Protein AF-A0A4Y3TYV3-F1 (afdb_monomer_lite)

Foldseek 3Di:
DVQLVVLVVPDPDLLSSLLVLLVVLLVLLVVLQVDPDVVSVLVSLVSLLVSLVVNLVSLVDPDDDDDPPVVNVVSVVLSVVLNVVSVVCNVPVVDHSVVNSVSSVVSSCVSVVVVVVVVVPPDDDD

Organism: NCBI:txid104098

Radius of gyration: 16.03 Å; chains: 1; bounding box: 50×28×40 Å

Structure (mmCIF, N/CA/C/O backbone):
data_AF-A0A4Y3TYV3-F1
#
_entry.id   AF-A0A4Y3TYV3-F1
#
loop_
_atom_site.group_PDB
_atom_site.id
_atom_site.type_symbol
_atom_site.label_atom_id
_atom_site.label_alt_id
_atom_site.label_comp_id
_atom_site.label_asym_id
_atom_site.label_entity_id
_atom_site.label_seq_id
_atom_site.pdbx_PDB_ins_code
_atom_site.Cartn_x
_atom_site.Cartn_y
_atom_site.Cartn_z
_atom_site.occupancy
_atom_site.B_iso_or_equiv
_atom_site.auth_seq_id
_atom_site.auth_comp_id
_atom_site.auth_asym_id
_atom_site.auth_atom_id
_atom_site.pdbx_PDB_model_num
ATOM 1 N N . MET A 1 1 ? 9.731 10.198 4.540 1.00 49.25 1 MET A N 1
ATOM 2 C CA . MET A 1 1 ? 9.404 9.891 5.951 1.00 49.25 1 MET A CA 1
ATOM 3 C C . MET A 1 1 ? 8.629 10.993 6.683 1.00 49.25 1 MET A C 1
ATOM 5 O O . MET A 1 1 ? 7.927 10.657 7.618 1.00 49.25 1 MET A O 1
ATOM 9 N N . LYS A 1 2 ? 8.657 12.268 6.257 1.00 48.81 2 LYS A N 1
ATOM 10 C CA . LYS A 1 2 ? 7.860 13.343 6.892 1.00 48.81 2 LYS A CA 1
ATOM 11 C C . LYS A 1 2 ? 6.337 13.227 6.692 1.00 48.81 2 LYS A C 1
ATOM 13 O O . LYS A 1 2 ? 5.586 13.719 7.516 1.00 48.81 2 LYS A O 1
ATOM 18 N N . ALA A 1 3 ? 5.896 12.572 5.615 1.00 51.06 3 ALA A N 1
ATOM 19 C CA . ALA A 1 3 ? 4.481 12.497 5.248 1.00 51.06 3 ALA A CA 1
ATOM 20 C C . ALA A 1 3 ? 3.626 11.712 6.258 1.00 51.06 3 ALA A C 1
ATOM 22 O O . ALA A 1 3 ? 2.566 12.191 6.622 1.00 51.06 3 ALA A O 1
ATOM 23 N N . TYR A 1 4 ? 4.102 10.565 6.762 1.00 50.09 4 TYR A N 1
ATOM 24 C CA . TYR A 1 4 ? 3.360 9.781 7.759 1.00 50.09 4 TYR A CA 1
ATOM 25 C C . TYR A 1 4 ? 3.187 10.551 9.074 1.00 50.09 4 TYR A C 1
ATOM 27 O O . TYR A 1 4 ? 2.076 10.665 9.567 1.00 50.09 4 TYR A O 1
ATOM 35 N N . GLN A 1 5 ? 4.273 11.134 9.601 1.00 53.03 5 GLN A N 1
ATOM 36 C CA . GLN A 1 5 ? 4.217 11.948 10.822 1.00 53.03 5 GLN A CA 1
ATOM 37 C C . GLN A 1 5 ? 3.277 13.145 10.661 1.00 53.03 5 GLN A C 1
ATOM 39 O O . GLN A 1 5 ? 2.397 13.341 11.491 1.00 53.03 5 GLN A O 1
ATOM 44 N N . ALA A 1 6 ? 3.390 13.876 9.548 1.00 55.16 6 ALA A N 1
ATOM 45 C CA . ALA A 1 6 ? 2.514 15.009 9.268 1.00 55.16 6 ALA A CA 1
ATOM 46 C C . ALA A 1 6 ? 1.032 14.603 9.151 1.00 55.16 6 ALA A C 1
ATOM 48 O O . ALA A 1 6 ? 0.156 15.352 9.575 1.00 55.16 6 ALA A O 1
ATOM 49 N N . VAL A 1 7 ? 0.741 13.418 8.605 1.00 52.44 7 VAL A N 1
ATOM 50 C CA . VAL A 1 7 ? -0.624 12.878 8.491 1.00 52.44 7 VAL A CA 1
ATOM 51 C C . VAL A 1 7 ? -1.150 12.412 9.852 1.00 52.44 7 VAL A C 1
ATOM 53 O O . VAL A 1 7 ? -2.269 12.753 10.217 1.00 52.44 7 VAL A O 1
ATOM 56 N N . SER A 1 8 ? -0.339 11.713 10.651 1.00 49.97 8 SER A N 1
ATOM 57 C CA . SER A 1 8 ? -0.729 11.292 12.003 1.00 49.97 8 SER A CA 1
ATOM 58 C C . SER A 1 8 ? -0.951 12.463 12.965 1.00 49.97 8 SER A C 1
ATOM 60 O O . SER A 1 8 ? -1.764 12.358 13.872 1.00 49.97 8 SER A O 1
ATOM 62 N N . GLU A 1 9 ? -0.249 13.581 12.760 1.00 44.16 9 GLU A N 1
ATOM 63 C CA . GLU A 1 9 ? -0.388 14.801 13.568 1.00 44.16 9 GLU A CA 1
ATOM 64 C C . GLU A 1 9 ? -1.632 15.631 13.196 1.00 44.16 9 GLU A C 1
ATOM 66 O O . GLU A 1 9 ? -2.041 16.492 13.973 1.00 44.16 9 GLU A O 1
ATOM 71 N N . THR A 1 10 ? -2.237 15.394 12.024 1.00 44.00 10 THR A N 1
ATOM 72 C CA . THR A 1 10 ? -3.361 16.192 11.492 1.00 44.00 10 THR A CA 1
ATOM 73 C C . THR A 1 10 ? -4.681 15.426 11.376 1.00 44.00 10 THR A C 1
ATOM 75 O O . THR A 1 10 ? -5.737 16.052 11.282 1.00 44.00 10 THR A O 1
ATOM 78 N N . ALA A 1 11 ? -4.653 14.092 11.396 1.00 41.91 11 ALA A N 1
ATOM 79 C CA . ALA A 1 11 ? -5.847 13.264 11.301 1.00 41.91 11 ALA A CA 1
ATOM 80 C C . ALA A 1 11 ? -6.613 13.198 12.635 1.00 41.91 11 ALA A C 1
ATOM 82 O O . ALA A 1 11 ? -6.040 12.974 13.698 1.00 41.91 11 ALA A O 1
ATOM 83 N N . ILE A 1 12 ? -7.939 13.334 12.557 1.00 45.19 12 ILE A N 1
ATOM 84 C CA . ILE A 1 12 ? -8.875 1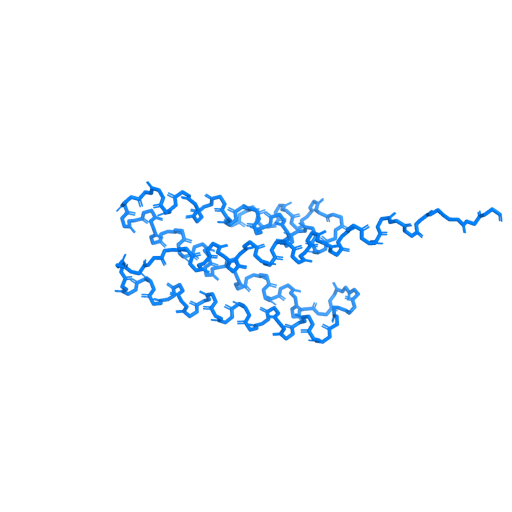3.350 13.699 1.00 45.19 12 ILE A CA 1
ATOM 85 C C . ILE A 1 12 ? -8.979 11.966 14.397 1.00 45.19 12 ILE A C 1
ATOM 87 O O . ILE A 1 12 ? -9.528 11.859 15.490 1.00 45.19 12 ILE A O 1
ATOM 91 N N . GLY A 1 13 ? -8.363 10.914 13.840 1.00 57.94 13 GLY A N 1
ATOM 92 C CA . GLY A 1 13 ? -8.185 9.610 14.485 1.00 57.94 13 GLY A CA 1
ATOM 93 C C . GLY A 1 13 ? -7.143 8.740 13.773 1.00 57.94 13 GLY A C 1
ATOM 94 O O . GLY A 1 13 ? -6.847 8.953 12.596 1.00 57.94 13 GLY A O 1
ATOM 95 N N . GLY A 1 14 ? -6.603 7.732 14.474 1.00 66.50 14 GLY A N 1
ATOM 96 C CA . GLY A 1 14 ? -5.591 6.810 13.925 1.00 66.50 14 GLY A CA 1
ATOM 97 C C . GLY A 1 14 ? -6.041 6.102 12.640 1.00 66.50 14 GLY A C 1
ATOM 98 O O . GLY A 1 14 ? -5.233 5.871 11.748 1.00 66.50 14 GLY A O 1
ATOM 99 N N . ARG A 1 15 ? -7.350 5.865 12.491 1.00 72.19 15 ARG A N 1
ATOM 100 C CA . ARG A 1 15 ? -7.934 5.225 11.306 1.00 72.19 15 ARG A CA 1
ATOM 101 C C . ARG A 1 15 ? -7.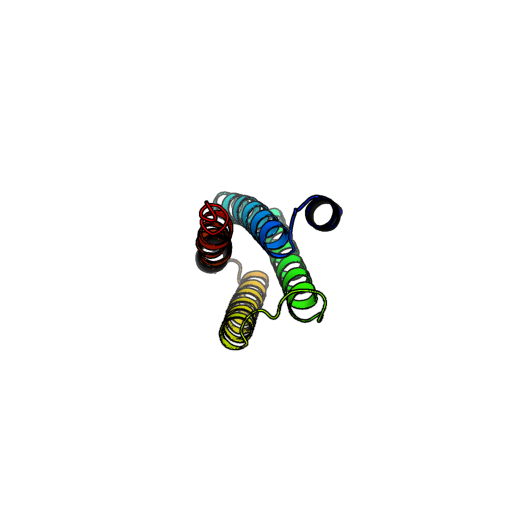898 6.102 10.052 1.00 72.19 15 ARG A C 1
ATOM 103 O O . ARG A 1 15 ? -7.574 5.606 8.979 1.00 72.19 15 ARG A O 1
ATOM 110 N N . GLU A 1 16 ? -8.185 7.399 10.179 1.00 76.44 16 GLU A N 1
ATOM 111 C CA . GLU A 1 16 ? -8.080 8.337 9.049 1.00 76.44 16 GLU A CA 1
ATOM 112 C C . GLU A 1 16 ? -6.610 8.579 8.677 1.00 76.44 16 GLU A C 1
ATOM 114 O O . GLU A 1 16 ? -6.283 8.712 7.498 1.00 76.44 16 GLU A O 1
ATOM 119 N N . ALA A 1 17 ? -5.702 8.559 9.663 1.00 76.88 17 ALA A N 1
ATOM 120 C CA . ALA A 1 17 ? -4.266 8.594 9.396 1.00 76.88 17 ALA A CA 1
ATOM 121 C C . ALA A 1 17 ? -3.820 7.376 8.570 1.00 76.88 17 ALA A C 1
ATOM 123 O O . ALA A 1 17 ? -3.115 7.538 7.569 1.00 76.88 17 ALA A O 1
ATOM 124 N N . ASP A 1 18 ? -4.267 6.175 8.946 1.00 78.81 18 ASP A N 1
ATOM 125 C CA . ASP A 1 18 ? -3.995 4.942 8.205 1.00 78.81 18 ASP A CA 1
ATOM 126 C C . ASP A 1 18 ? -4.586 5.003 6.786 1.00 78.81 18 ASP A C 1
ATOM 128 O O . ASP A 1 18 ? -3.876 4.725 5.815 1.00 78.81 18 ASP A O 1
ATOM 132 N N . ALA A 1 19 ? -5.839 5.450 6.633 1.00 85.00 19 ALA A N 1
ATOM 133 C CA . ALA A 1 19 ? -6.495 5.593 5.330 1.00 85.00 19 ALA A CA 1
ATOM 134 C C . ALA A 1 19 ? -5.730 6.560 4.411 1.00 85.00 19 ALA A C 1
ATOM 136 O O . ALA A 1 19 ? -5.407 6.226 3.269 1.00 85.00 19 ALA A O 1
ATOM 137 N N . ALA A 1 20 ? -5.346 7.734 4.915 1.00 84.38 20 ALA A N 1
ATOM 138 C CA . ALA A 1 20 ? -4.538 8.693 4.167 1.00 84.38 20 ALA A CA 1
ATOM 139 C C . ALA A 1 20 ? -3.175 8.111 3.746 1.00 84.38 20 ALA A C 1
ATOM 141 O O . ALA A 1 20 ? -2.706 8.374 2.633 1.00 84.38 20 ALA A O 1
ATOM 142 N N . CYS A 1 21 ? -2.557 7.274 4.582 1.00 83.44 21 CYS A N 1
ATOM 143 C CA . CYS A 1 21 ? -1.329 6.570 4.219 1.00 83.44 21 CYS A CA 1
ATOM 144 C C . CYS A 1 21 ? -1.558 5.568 3.082 1.00 83.44 21 CYS A C 1
ATOM 146 O O . CYS A 1 21 ? -0.790 5.570 2.118 1.00 83.44 21 CYS A O 1
ATOM 148 N N . PHE A 1 22 ? -2.631 4.777 3.131 1.00 88.38 22 PHE A N 1
ATOM 149 C CA . PHE A 1 22 ? -2.974 3.852 2.047 1.00 88.38 22 PHE A CA 1
ATOM 150 C C . PHE A 1 22 ? -3.324 4.569 0.737 1.00 88.38 22 PHE A C 1
ATOM 152 O O . PHE A 1 22 ? -2.887 4.119 -0.324 1.00 88.38 22 PHE A O 1
ATOM 159 N N . ARG A 1 23 ? -3.998 5.728 0.781 1.00 90.81 23 ARG A N 1
ATOM 160 C CA . ARG A 1 23 ? -4.215 6.572 -0.413 1.00 90.81 23 ARG A CA 1
ATOM 161 C C . ARG A 1 23 ? -2.885 6.995 -1.048 1.00 90.81 23 ARG A C 1
ATOM 163 O O . ARG A 1 23 ? -2.706 6.870 -2.258 1.00 90.81 23 ARG A O 1
ATOM 170 N N . LEU A 1 24 ? -1.922 7.448 -0.239 1.00 88.50 24 LEU A N 1
ATOM 171 C CA . LEU A 1 24 ? -0.584 7.810 -0.725 1.00 88.50 24 LEU A CA 1
ATOM 172 C C . LEU A 1 24 ? 0.186 6.599 -1.272 1.00 88.50 24 LEU A C 1
ATOM 174 O O . LEU A 1 24 ? 0.877 6.725 -2.283 1.00 88.50 24 LEU A O 1
ATOM 178 N N . LEU A 1 25 ? 0.068 5.435 -0.629 1.00 89.06 25 LEU A N 1
ATOM 179 C CA . LEU A 1 25 ? 0.696 4.197 -1.088 1.00 89.06 25 LEU A CA 1
ATOM 180 C C . LEU A 1 25 ? 0.179 3.775 -2.462 1.00 89.06 25 LEU A C 1
ATOM 182 O O . LEU A 1 25 ? 0.981 3.443 -3.333 1.00 89.06 25 LEU A O 1
ATOM 186 N N . LEU A 1 26 ? -1.138 3.820 -2.662 1.00 91.88 26 LEU A N 1
ATOM 187 C CA . LEU A 1 26 ? -1.774 3.457 -3.926 1.00 91.88 26 LEU A CA 1
ATOM 188 C C . LEU A 1 26 ? -1.285 4.326 -5.078 1.00 91.88 26 LEU A C 1
ATOM 190 O O . LEU A 1 26 ? -0.892 3.787 -6.108 1.00 91.88 26 LEU A O 1
ATOM 194 N N . ILE A 1 27 ? -1.196 5.642 -4.875 1.00 91.56 27 ILE A N 1
ATOM 195 C CA . ILE A 1 27 ? -0.652 6.567 -5.879 1.00 91.56 27 ILE A CA 1
ATOM 196 C C . ILE A 1 27 ? 0.772 6.160 -6.290 1.00 91.56 27 ILE A C 1
ATOM 198 O O . ILE A 1 27 ? 1.124 6.204 -7.468 1.00 91.56 27 ILE A O 1
ATOM 202 N N . GLU A 1 28 ? 1.619 5.776 -5.335 1.00 89.88 28 GLU A N 1
ATOM 203 C CA . GLU A 1 28 ? 2.998 5.373 -5.628 1.00 89.88 28 GLU A CA 1
ATOM 204 C C . GLU A 1 28 ? 3.068 3.999 -6.317 1.00 89.88 28 GLU A C 1
ATOM 206 O O . GLU A 1 28 ? 3.852 3.833 -7.254 1.00 89.88 28 GLU A O 1
ATOM 211 N N . LEU A 1 29 ? 2.235 3.036 -5.908 1.00 91.12 29 LEU A N 1
ATOM 212 C CA . LEU A 1 29 ? 2.143 1.718 -6.546 1.00 91.12 29 LEU A CA 1
ATOM 213 C C . LEU A 1 29 ? 1.627 1.813 -7.988 1.00 91.12 29 LEU A C 1
ATOM 215 O O . LEU A 1 29 ? 2.181 1.167 -8.875 1.00 91.12 29 LEU A O 1
ATOM 219 N N . GLU A 1 30 ? 0.622 2.649 -8.247 1.00 92.06 30 GLU A N 1
ATOM 220 C CA . GLU A 1 30 ? 0.090 2.889 -9.593 1.00 92.06 30 GLU A CA 1
ATOM 221 C C . GLU A 1 30 ? 1.137 3.551 -10.497 1.00 92.06 30 GLU A C 1
ATOM 223 O O . GLU A 1 30 ? 1.352 3.103 -11.622 1.00 92.06 30 GLU A O 1
ATOM 228 N N . LYS A 1 31 ? 1.900 4.527 -9.985 1.00 88.38 31 LYS A N 1
ATOM 229 C CA . LYS A 1 31 ? 3.050 5.085 -10.722 1.00 88.38 31 LYS A CA 1
ATOM 230 C C . LYS A 1 31 ? 4.097 4.023 -11.061 1.00 88.38 31 LYS A C 1
ATOM 232 O O . LYS A 1 31 ? 4.670 4.067 -12.144 1.00 88.38 31 LYS A O 1
ATOM 237 N N . ALA A 1 32 ? 4.377 3.091 -10.148 1.00 87.94 32 ALA A N 1
ATOM 238 C CA . ALA A 1 32 ? 5.325 2.000 -10.389 1.00 87.94 32 ALA A CA 1
ATOM 239 C C . ALA A 1 32 ? 4.780 0.904 -11.316 1.00 87.94 32 ALA A C 1
ATOM 241 O O . ALA A 1 32 ? 5.570 0.165 -11.906 1.00 87.94 32 ALA A O 1
ATOM 242 N N . ARG A 1 33 ? 3.456 0.775 -11.448 1.00 89.19 33 ARG A N 1
ATOM 243 C CA . ARG A 1 33 ? 2.818 -0.081 -12.458 1.00 89.19 33 ARG A CA 1
ATOM 244 C C . ARG A 1 33 ? 3.039 0.479 -13.857 1.00 89.19 33 ARG A C 1
ATOM 246 O O . ARG A 1 33 ? 3.406 -0.270 -14.757 1.00 89.19 33 ARG A O 1
ATOM 253 N N . ASP A 1 34 ? 2.850 1.785 -14.011 1.00 86.38 34 ASP A N 1
ATOM 254 C CA . ASP A 1 34 ? 2.878 2.457 -15.312 1.00 86.38 34 ASP A CA 1
ATOM 255 C C . ASP A 1 34 ? 4.310 2.844 -15.748 1.00 86.38 34 ASP A C 1
ATOM 257 O O . ASP A 1 34 ? 4.523 3.331 -16.859 1.00 86.38 34 ASP A O 1
ATOM 261 N N . ASN A 1 35 ? 5.312 2.607 -14.890 1.00 81.06 35 ASN A N 1
ATOM 262 C CA . ASN A 1 35 ? 6.718 2.914 -15.135 1.00 81.06 35 ASN A CA 1
ATOM 263 C C . ASN A 1 35 ? 7.576 1.638 -15.216 1.00 81.06 35 ASN A C 1
ATOM 265 O O . ASN A 1 35 ? 7.618 0.837 -14.284 1.00 81.06 35 ASN A O 1
ATOM 269 N N . ALA A 1 36 ? 8.304 1.476 -16.324 1.00 75.06 36 ALA A N 1
ATOM 270 C CA . ALA A 1 36 ? 9.200 0.343 -16.557 1.00 75.06 36 ALA A CA 1
ATOM 271 C C . ALA A 1 36 ? 10.585 0.489 -15.893 1.00 75.06 36 ALA A C 1
ATOM 273 O O . ALA A 1 36 ? 11.378 -0.449 -15.951 1.00 75.06 36 ALA A O 1
ATOM 274 N N . ASP A 1 37 ? 10.895 1.640 -15.287 1.00 85.44 37 ASP A N 1
ATOM 275 C CA . ASP A 1 37 ? 12.172 1.896 -14.620 1.00 85.44 37 ASP A CA 1
ATOM 276 C C . ASP A 1 37 ? 12.317 1.027 -13.349 1.00 85.44 37 ASP A C 1
ATOM 278 O O . ASP A 1 37 ? 11.591 1.231 -12.363 1.00 85.44 37 ASP A O 1
ATOM 282 N N . PRO A 1 38 ? 13.283 0.086 -13.321 1.00 81.38 38 PRO A N 1
ATOM 283 C CA . PRO A 1 38 ? 13.524 -0.772 -12.165 1.00 81.38 38 PRO A CA 1
ATOM 284 C C . PRO A 1 38 ? 13.895 0.002 -10.895 1.00 81.38 38 PRO A C 1
ATOM 286 O O . PRO A 1 38 ? 13.587 -0.452 -9.793 1.00 81.38 38 PRO A O 1
ATOM 289 N N . VAL A 1 39 ? 14.527 1.174 -11.023 1.00 85.69 39 VAL A N 1
ATOM 290 C CA . VAL A 1 39 ? 14.930 2.013 -9.884 1.00 85.69 39 VAL A CA 1
ATOM 291 C C . VAL A 1 39 ? 13.703 2.626 -9.220 1.00 85.69 39 VAL A C 1
ATOM 293 O O . VAL A 1 39 ? 13.567 2.574 -7.995 1.00 85.69 39 VAL A O 1
ATOM 296 N N . VAL A 1 40 ? 12.775 3.157 -10.020 1.00 83.81 40 VAL A N 1
ATOM 297 C CA . VAL A 1 40 ? 11.501 3.699 -9.522 1.00 83.81 40 VAL A CA 1
ATOM 298 C C . VAL A 1 40 ? 10.681 2.593 -8.870 1.00 83.81 40 VAL A C 1
ATOM 300 O O . VAL A 1 40 ? 10.175 2.774 -7.761 1.00 83.81 40 VAL A O 1
ATOM 303 N N . ARG A 1 41 ? 10.613 1.423 -9.512 1.00 84.94 41 ARG A N 1
ATOM 304 C CA . ARG A 1 41 ? 9.908 0.250 -8.986 1.00 84.94 41 ARG A CA 1
ATOM 305 C C . ARG A 1 41 ? 10.480 -0.202 -7.641 1.00 84.94 41 ARG A C 1
ATOM 307 O O . ARG A 1 41 ? 9.721 -0.370 -6.691 1.00 84.94 41 ARG A O 1
ATOM 314 N N . SER A 1 42 ? 11.803 -0.328 -7.527 1.00 86.25 42 SER A N 1
ATOM 315 C CA . SER A 1 42 ? 12.471 -0.701 -6.272 1.00 86.25 42 SER A CA 1
ATOM 316 C C . SER A 1 42 ? 12.226 0.326 -5.165 1.00 86.25 42 SER A C 1
ATOM 318 O O . SER A 1 42 ? 11.886 -0.049 -4.047 1.00 86.25 42 SER A O 1
ATOM 320 N N . ALA A 1 43 ? 12.333 1.624 -5.467 1.00 87.69 43 ALA A N 1
ATOM 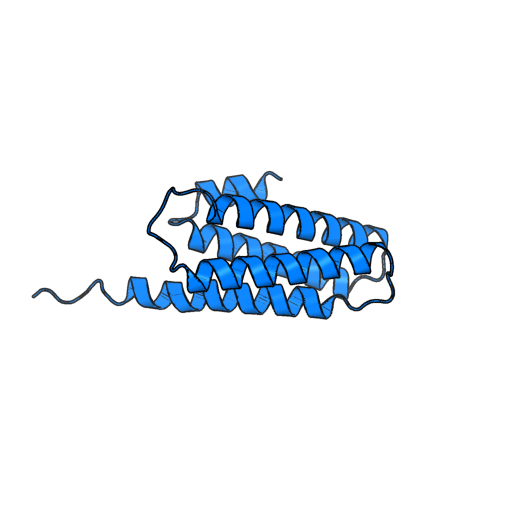321 C CA . ALA A 1 43 ? 12.105 2.683 -4.484 1.00 87.69 43 ALA A CA 1
ATOM 322 C C . ALA A 1 43 ? 10.659 2.695 -3.955 1.00 87.69 43 ALA A C 1
ATOM 324 O O . ALA A 1 43 ? 10.418 2.995 -2.784 1.00 87.69 43 ALA A O 1
ATOM 325 N N . VAL A 1 44 ? 9.688 2.375 -4.812 1.00 88.06 44 VAL A N 1
ATOM 326 C CA . VAL A 1 44 ? 8.278 2.251 -4.424 1.00 88.06 44 VAL A CA 1
ATOM 327 C C . VAL A 1 44 ? 8.048 1.003 -3.572 1.00 88.06 44 VAL A C 1
ATOM 329 O O . VAL A 1 44 ? 7.361 1.093 -2.555 1.00 88.06 44 VAL A O 1
ATOM 332 N N . LEU A 1 45 ? 8.668 -0.129 -3.916 1.00 87.81 45 LEU A N 1
ATOM 333 C CA . LEU A 1 45 ? 8.614 -1.347 -3.101 1.00 87.81 45 LEU A CA 1
ATOM 334 C C . LEU A 1 45 ? 9.233 -1.133 -1.710 1.00 87.81 45 LEU A C 1
ATOM 336 O O . LEU A 1 45 ? 8.641 -1.551 -0.717 1.00 87.81 45 LEU A O 1
ATOM 340 N N . ASP A 1 46 ? 10.348 -0.411 -1.601 1.00 87.62 46 ASP A N 1
ATOM 341 C CA . ASP A 1 46 ? 10.946 -0.069 -0.303 1.00 87.62 46 ASP A CA 1
ATOM 342 C C . ASP A 1 46 ? 10.018 0.809 0.547 1.00 87.62 46 ASP A C 1
ATOM 344 O O . ASP A 1 46 ? 9.807 0.540 1.734 1.00 87.62 46 ASP A O 1
ATOM 348 N N . LYS A 1 47 ? 9.408 1.839 -0.057 1.00 84.88 47 LYS A N 1
ATOM 349 C CA . LYS A 1 47 ? 8.400 2.674 0.621 1.00 84.88 47 LYS A CA 1
ATOM 350 C C . LYS A 1 47 ? 7.205 1.842 1.083 1.00 84.88 47 LYS A C 1
ATOM 352 O O . LYS A 1 47 ? 6.739 2.036 2.204 1.00 84.88 47 LYS A O 1
ATOM 357 N N . HIS A 1 48 ? 6.739 0.914 0.249 1.00 87.38 48 HIS A N 1
ATOM 358 C CA . HIS A 1 48 ? 5.666 -0.017 0.583 1.00 87.38 48 HIS A CA 1
ATOM 359 C C . HIS A 1 48 ? 6.019 -0.839 1.832 1.00 87.38 48 HIS A C 1
ATOM 361 O O . HIS A 1 48 ? 5.247 -0.852 2.791 1.00 87.38 48 HIS A O 1
ATOM 367 N N . GLN A 1 49 ? 7.209 -1.449 1.883 1.00 86.19 49 GLN A N 1
ATOM 368 C CA . GLN A 1 49 ? 7.659 -2.219 3.053 1.00 86.19 49 GLN A CA 1
ATOM 369 C C . GLN A 1 49 ? 7.715 -1.366 4.328 1.00 86.19 49 GLN A C 1
ATOM 371 O O . GLN A 1 49 ? 7.234 -1.781 5.388 1.00 86.19 49 GLN A O 1
ATOM 376 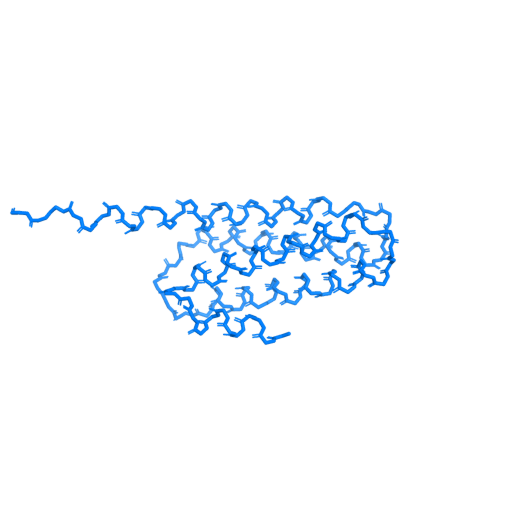N N . GLN A 1 50 ? 8.271 -0.155 4.229 1.00 85.38 50 GLN A N 1
ATOM 377 C CA . GLN A 1 50 ? 8.378 0.769 5.360 1.00 85.38 50 GLN A CA 1
ATOM 378 C C . GLN A 1 50 ? 7.008 1.199 5.890 1.00 85.38 50 GLN A C 1
ATOM 380 O O . GLN A 1 50 ? 6.821 1.272 7.108 1.00 85.38 50 GLN A O 1
ATOM 385 N N . MET A 1 51 ? 6.057 1.468 4.994 1.00 83.06 51 MET A N 1
ATOM 386 C CA . MET A 1 51 ? 4.722 1.932 5.360 1.00 83.06 51 MET A CA 1
ATOM 387 C C . MET A 1 51 ? 3.926 0.847 6.083 1.00 83.06 51 MET A C 1
ATOM 389 O O . MET A 1 51 ? 3.405 1.107 7.165 1.00 83.06 51 MET A O 1
ATOM 393 N N . TRP A 1 52 ? 3.943 -0.387 5.575 1.00 83.75 52 TRP A N 1
ATOM 394 C CA . TRP A 1 52 ? 3.357 -1.530 6.280 1.00 83.75 52 TRP A CA 1
ATOM 395 C C . TRP A 1 52 ? 3.964 -1.736 7.669 1.00 83.75 52 TRP A C 1
ATOM 397 O O . TRP A 1 52 ? 3.243 -1.989 8.632 1.00 83.75 52 TRP A O 1
ATOM 407 N N . GLY A 1 53 ? 5.282 -1.564 7.806 1.00 78.50 53 GLY A N 1
ATOM 408 C CA . GLY A 1 53 ? 5.947 -1.641 9.106 1.00 78.50 53 GLY A CA 1
ATOM 409 C C . GLY A 1 53 ? 5.506 -0.548 10.087 1.00 78.50 53 GLY A C 1
ATOM 410 O O . GLY A 1 53 ? 5.438 -0.805 11.287 1.00 78.50 53 GLY A O 1
ATOM 411 N N . LEU A 1 54 ? 5.217 0.666 9.608 1.00 76.69 54 LEU A N 1
ATOM 412 C CA . LEU A 1 54 ? 4.712 1.765 10.440 1.00 76.69 54 LEU A CA 1
ATOM 413 C C . LEU A 1 54 ? 3.270 1.522 10.884 1.00 76.69 54 LEU A C 1
ATOM 415 O O . LEU A 1 54 ? 3.001 1.586 12.081 1.00 76.69 54 LEU A O 1
ATOM 419 N N . ILE A 1 55 ? 2.392 1.180 9.940 1.00 74.69 55 ILE A N 1
ATOM 420 C CA . ILE A 1 55 ? 0.967 0.938 10.194 1.00 74.69 55 ILE A CA 1
ATOM 421 C C . ILE A 1 55 ? 0.790 -0.236 11.161 1.00 74.69 55 ILE A C 1
ATOM 423 O O . ILE A 1 55 ? 0.035 -0.128 12.125 1.00 74.69 55 ILE A O 1
ATOM 427 N N . MET A 1 56 ? 1.551 -1.326 10.994 1.00 73.81 56 MET A N 1
ATOM 428 C CA . MET A 1 56 ? 1.528 -2.433 11.957 1.00 73.81 56 MET A CA 1
ATOM 429 C C . MET A 1 56 ? 1.953 -1.992 13.359 1.00 73.81 56 MET A C 1
ATOM 431 O O . MET A 1 56 ? 1.296 -2.347 14.331 1.00 73.81 56 MET A O 1
ATOM 435 N N . ARG A 1 57 ? 3.026 -1.201 13.495 1.00 72.94 57 ARG A N 1
ATOM 436 C CA . ARG A 1 57 ? 3.458 -0.707 14.815 1.00 72.94 57 ARG A CA 1
ATOM 437 C C . ARG A 1 57 ? 2.411 0.198 15.462 1.00 72.94 57 ARG A C 1
ATOM 439 O O . ARG A 1 57 ? 2.205 0.090 16.667 1.00 72.94 57 ARG A O 1
ATOM 446 N N . ALA A 1 58 ? 1.751 1.049 14.678 1.00 68.56 58 ALA A N 1
ATOM 447 C CA . ALA A 1 58 ? 0.673 1.906 15.161 1.00 68.56 58 ALA A CA 1
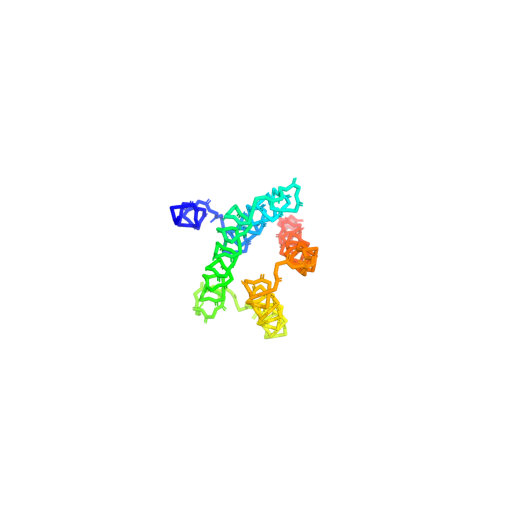ATOM 448 C C . ALA A 1 58 ? -0.537 1.086 15.638 1.00 68.56 58 ALA A C 1
ATOM 450 O O . ALA A 1 58 ? -1.068 1.358 16.707 1.00 68.56 58 ALA A O 1
ATOM 451 N N . ASN A 1 59 ? -0.900 0.027 14.908 1.00 63.31 59 ASN A N 1
ATOM 452 C CA . ASN A 1 59 ? -2.036 -0.841 15.235 1.00 63.31 59 ASN A CA 1
ATOM 453 C C . ASN A 1 59 ? -1.753 -1.872 16.351 1.00 63.31 59 ASN A C 1
ATOM 455 O O . ASN A 1 59 ? -2.685 -2.441 16.923 1.00 63.31 59 ASN A O 1
ATOM 459 N N . ILE A 1 60 ? -0.480 -2.122 16.678 1.00 63.31 60 ILE A N 1
ATOM 460 C CA . ILE A 1 60 ? -0.062 -2.970 17.810 1.00 63.31 60 ILE A CA 1
ATOM 461 C C . ILE A 1 60 ? 0.017 -2.164 19.120 1.00 63.31 60 ILE A C 1
ATOM 463 O O . ILE A 1 60 ? -0.183 -2.734 20.192 1.00 63.31 60 ILE A O 1
ATOM 467 N N . SER A 1 61 ? 0.292 -0.857 19.059 1.00 54.44 61 SER A N 1
ATOM 468 C CA . SER A 1 61 ? 0.422 -0.003 20.246 1.00 54.44 61 SER A CA 1
ATOM 469 C C . SER A 1 61 ? -0.953 0.315 20.858 1.00 54.44 61 SER A C 1
ATOM 471 O O . SER A 1 61 ? -1.813 0.891 20.201 1.00 54.44 61 SER A O 1
ATOM 473 N N . GLU A 1 62 ? -1.162 -0.057 22.126 1.00 50.81 62 GLU A N 1
ATOM 474 C CA . GLU A 1 62 ? -2.412 0.067 22.907 1.00 50.81 62 GLU A CA 1
ATOM 475 C C . GLU A 1 62 ? -2.810 1.518 23.265 1.00 50.81 62 GLU A C 1
ATOM 477 O O . GLU A 1 62 ? -3.050 1.847 24.425 1.00 50.81 62 GLU A O 1
ATOM 482 N N . THR A 1 63 ? -2.884 2.430 22.300 1.00 45.78 63 THR A N 1
ATOM 483 C CA . THR A 1 63 ? -3.306 3.818 22.558 1.00 45.78 63 THR A CA 1
ATOM 484 C C . THR A 1 63 ? -4.454 4.211 21.638 1.00 45.78 63 THR A C 1
ATOM 486 O O . THR A 1 63 ? -4.261 4.916 20.653 1.00 45.78 63 THR A O 1
ATOM 489 N N . GLY A 1 64 ? -5.654 3.722 21.955 1.00 52.28 64 GLY A N 1
ATOM 490 C CA . GLY A 1 64 ? -6.902 4.009 21.242 1.00 52.28 64 GLY A CA 1
ATOM 491 C C . GLY A 1 64 ? -7.957 2.930 21.489 1.00 52.28 64 GLY A C 1
ATOM 492 O O . GLY A 1 64 ? -7.621 1.862 21.998 1.00 52.28 64 GLY A O 1
ATOM 493 N N . ALA A 1 65 ? -9.224 3.222 21.165 1.00 50.47 65 ALA A N 1
ATOM 494 C CA . ALA A 1 65 ? -10.337 2.277 21.300 1.00 50.47 65 ALA A CA 1
ATOM 495 C C . ALA A 1 65 ? -9.955 0.896 20.730 1.00 50.47 65 ALA A C 1
ATOM 497 O O . ALA A 1 65 ? -9.304 0.840 19.684 1.00 50.47 65 ALA A O 1
ATOM 498 N N . PRO A 1 66 ? -10.300 -0.211 21.409 1.00 54.56 66 PRO A N 1
ATOM 499 C CA . PRO A 1 66 ? -9.821 -1.529 21.025 1.00 54.56 66 PRO A CA 1
ATOM 500 C C . PRO A 1 66 ? -10.372 -1.898 19.646 1.00 54.56 66 PRO A C 1
ATOM 502 O O . PRO A 1 66 ? -11.539 -2.261 19.521 1.00 54.56 66 PRO A O 1
ATOM 505 N N . THR A 1 67 ? -9.525 -1.826 18.613 1.00 63.59 67 THR A N 1
ATOM 506 C CA . THR A 1 67 ? -9.780 -2.507 17.341 1.00 63.59 67 THR A CA 1
ATOM 507 C C . THR A 1 67 ? -10.117 -3.963 17.668 1.00 63.59 67 THR A C 1
ATOM 509 O O . THR A 1 67 ? -9.324 -4.599 18.378 1.00 63.59 67 THR A O 1
ATOM 512 N N . PRO A 1 68 ? -11.264 -4.496 17.208 1.00 70.62 68 PRO A N 1
ATOM 513 C CA . PRO A 1 68 ? -11.636 -5.880 17.459 1.00 70.62 68 PRO A CA 1
ATOM 514 C C . PRO A 1 68 ? -10.489 -6.831 17.110 1.00 70.62 68 PRO A C 1
ATOM 516 O O . PRO A 1 68 ? -9.754 -6.615 16.145 1.00 70.62 68 PRO A O 1
ATOM 519 N N . GLN A 1 69 ? -10.315 -7.889 17.902 1.00 72.75 69 GLN A N 1
ATOM 520 C CA . GLN A 1 69 ? -9.214 -8.834 17.702 1.00 72.75 69 GLN A CA 1
ATOM 521 C C . GLN A 1 69 ? -9.217 -9.422 16.281 1.00 72.75 69 GLN A C 1
ATOM 523 O O . GLN A 1 69 ? -8.159 -9.549 15.671 1.00 72.75 69 GLN A O 1
ATOM 528 N N . GLU A 1 70 ? -10.399 -9.717 15.740 1.00 72.69 70 GLU A N 1
ATOM 529 C CA . GLU A 1 70 ? -10.576 -10.253 14.387 1.00 72.69 70 GLU A CA 1
ATOM 530 C C . GLU A 1 70 ? -10.050 -9.293 13.309 1.00 72.69 70 GLU A C 1
ATOM 532 O O . GLU A 1 70 ? -9.326 -9.715 12.403 1.00 72.69 70 GLU A O 1
ATOM 537 N N . ASP A 1 71 ? -10.327 -7.994 13.452 1.00 70.38 71 ASP A N 1
ATOM 538 C CA . ASP A 1 71 ? -9.824 -6.954 12.553 1.00 70.38 71 ASP A CA 1
ATOM 539 C C . ASP A 1 71 ? -8.301 -6.847 12.654 1.00 70.38 71 ASP A C 1
ATOM 541 O O . ASP A 1 71 ? -7.605 -6.804 11.638 1.00 70.38 71 ASP A O 1
ATOM 545 N N . ARG A 1 72 ? -7.749 -6.881 13.875 1.00 72.56 72 ARG A N 1
ATOM 546 C CA . ARG A 1 72 ? -6.295 -6.859 14.096 1.00 72.56 72 ARG A CA 1
ATOM 547 C C . ARG A 1 72 ? -5.610 -8.064 13.447 1.00 72.56 72 ARG A C 1
ATOM 549 O O . ARG A 1 72 ? -4.578 -7.907 12.795 1.00 72.56 72 ARG A O 1
ATOM 556 N N . GLU A 1 73 ? -6.174 -9.258 13.594 1.00 79.00 73 GLU A N 1
ATOM 557 C CA . GLU A 1 73 ? -5.661 -10.478 12.961 1.00 79.00 73 GLU A CA 1
ATOM 558 C C . GLU A 1 73 ? -5.734 -10.405 11.433 1.00 79.00 73 GLU A C 1
ATOM 560 O O . GLU A 1 73 ? -4.787 -10.803 10.748 1.00 79.00 73 GLU A O 1
ATOM 565 N N . LEU A 1 74 ? -6.825 -9.868 10.883 1.00 79.31 74 LEU A N 1
ATOM 566 C CA . LEU A 1 74 ? -6.961 -9.644 9.448 1.00 79.31 74 LEU A CA 1
ATOM 567 C C . LEU A 1 74 ? -5.903 -8.659 8.931 1.00 79.31 74 LEU A C 1
ATOM 569 O O . LEU A 1 74 ? -5.218 -8.974 7.957 1.00 79.31 74 LEU A O 1
ATOM 573 N N . PHE A 1 75 ? -5.708 -7.528 9.612 1.00 76.69 75 PHE A N 1
ATOM 574 C CA . PHE A 1 75 ? -4.673 -6.545 9.278 1.00 76.69 75 PHE A CA 1
ATOM 575 C C . PHE A 1 75 ? -3.271 -7.159 9.278 1.00 76.69 75 PHE A C 1
ATOM 577 O O . PHE A 1 75 ? -2.509 -6.949 8.334 1.00 76.69 75 PHE A O 1
ATOM 584 N N . ILE A 1 76 ? -2.938 -7.958 10.296 1.00 79.81 76 ILE A N 1
ATOM 585 C CA . ILE A 1 76 ? -1.640 -8.644 10.385 1.00 79.81 76 ILE A CA 1
ATOM 586 C C . ILE A 1 76 ? -1.454 -9.616 9.215 1.00 79.81 76 ILE A C 1
ATOM 588 O O . ILE A 1 76 ? -0.385 -9.638 8.604 1.00 79.81 76 ILE A O 1
ATOM 592 N N . ARG A 1 77 ? -2.483 -10.402 8.866 1.00 85.00 77 ARG A N 1
ATOM 593 C CA . ARG A 1 77 ? -2.413 -11.339 7.731 1.00 85.00 77 ARG A CA 1
ATOM 594 C C . ARG A 1 77 ? -2.199 -10.615 6.402 1.00 85.00 77 ARG A C 1
ATOM 596 O O . ARG A 1 77 ? -1.359 -11.042 5.613 1.00 85.00 77 ARG A O 1
ATOM 603 N N . LEU A 1 78 ? -2.927 -9.524 6.166 1.00 85.50 78 LEU A N 1
ATOM 604 C CA . LEU A 1 78 ? -2.793 -8.722 4.946 1.00 85.50 78 LEU A CA 1
ATOM 605 C C . LEU A 1 78 ? -1.414 -8.057 4.860 1.00 85.50 78 LEU A C 1
ATOM 607 O O . LEU A 1 78 ? -0.795 -8.073 3.795 1.00 85.50 78 LEU A O 1
ATOM 611 N N . ALA A 1 79 ? -0.896 -7.553 5.982 1.00 84.00 79 ALA A N 1
ATOM 612 C CA . ALA A 1 79 ? 0.448 -6.995 6.055 1.00 84.00 79 ALA A CA 1
ATOM 613 C C . ALA A 1 79 ? 1.525 -8.051 5.755 1.00 84.00 79 ALA A C 1
ATOM 615 O O . ALA A 1 79 ? 2.395 -7.807 4.921 1.00 84.00 79 ALA A O 1
ATOM 616 N N . ASP A 1 80 ? 1.452 -9.240 6.365 1.00 86.38 80 ASP A N 1
ATOM 617 C CA . ASP A 1 80 ? 2.394 -10.340 6.100 1.00 86.38 80 ASP A CA 1
ATOM 618 C C . ASP A 1 80 ? 2.355 -10.769 4.624 1.00 86.38 80 ASP A C 1
ATOM 620 O O . ASP A 1 80 ? 3.402 -10.916 3.985 1.00 86.38 80 ASP A O 1
ATOM 624 N N . GLN A 1 81 ? 1.159 -10.887 4.039 1.00 89.44 81 GLN A N 1
ATOM 625 C CA . GLN A 1 81 ? 0.995 -11.209 2.622 1.00 89.44 81 GLN A CA 1
ATOM 626 C C . GLN A 1 81 ? 1.624 -10.141 1.715 1.00 89.44 81 GLN A C 1
ATOM 628 O O . GLN A 1 81 ? 2.410 -10.482 0.822 1.00 89.44 81 GLN A O 1
ATOM 633 N N . ALA A 1 82 ? 1.323 -8.863 1.955 1.00 89.69 82 ALA A N 1
ATOM 634 C CA . ALA A 1 82 ? 1.852 -7.748 1.177 1.00 89.69 82 ALA A CA 1
ATOM 635 C C . ALA A 1 82 ? 3.380 -7.653 1.294 1.00 89.69 82 ALA A C 1
ATOM 637 O O . ALA A 1 82 ? 4.080 -7.513 0.288 1.00 89.69 82 ALA A O 1
ATOM 638 N N . GLN A 1 83 ? 3.922 -7.777 2.507 1.00 88.88 83 GLN A N 1
ATOM 639 C CA . GLN A 1 83 ? 5.360 -7.694 2.748 1.00 88.88 83 GLN A CA 1
ATOM 640 C C . GLN A 1 83 ? 6.112 -8.840 2.069 1.00 88.88 83 GLN A C 1
ATOM 642 O O . GLN A 1 83 ? 7.069 -8.587 1.332 1.00 88.88 83 GLN A O 1
ATOM 647 N N . ARG A 1 84 ? 5.648 -10.088 2.229 1.00 91.44 84 ARG A N 1
ATOM 648 C CA . ARG A 1 84 ? 6.255 -11.260 1.576 1.00 91.44 84 ARG A CA 1
ATOM 649 C C . ARG A 1 84 ? 6.223 -11.153 0.061 1.00 91.44 84 ARG A C 1
ATOM 651 O O . ARG A 1 84 ? 7.217 -11.477 -0.587 1.00 91.44 84 ARG A O 1
ATOM 658 N N . TYR A 1 85 ? 5.101 -10.719 -0.509 1.00 91.94 85 TYR A N 1
ATOM 659 C CA . TYR A 1 85 ? 5.000 -10.541 -1.954 1.00 91.94 85 TYR A CA 1
ATOM 660 C C . TYR A 1 85 ? 5.925 -9.420 -2.442 1.00 91.94 85 TYR A C 1
ATOM 662 O O . TYR A 1 85 ? 6.678 -9.626 -3.390 1.00 91.94 85 TYR A O 1
ATOM 670 N N . GLY A 1 86 ? 5.975 -8.284 -1.743 1.00 87.56 86 GLY A N 1
ATOM 671 C CA . GLY A 1 86 ? 6.887 -7.194 -2.088 1.00 87.56 86 GLY A CA 1
ATOM 672 C C . GLY A 1 86 ? 8.367 -7.592 -2.010 1.00 87.56 86 GLY A C 1
ATOM 673 O O . GLY A 1 86 ? 9.141 -7.201 -2.875 1.00 87.56 86 GLY A O 1
ATOM 674 N N . ILE A 1 87 ? 8.766 -8.429 -1.044 1.00 88.69 87 ILE A N 1
ATOM 675 C CA . ILE A 1 87 ? 10.130 -8.987 -0.986 1.00 88.69 87 ILE A CA 1
ATOM 676 C C . ILE A 1 87 ? 10.405 -9.883 -2.198 1.00 88.69 87 ILE A C 1
ATOM 678 O O . ILE A 1 87 ? 11.470 -9.779 -2.802 1.00 88.69 87 ILE A O 1
ATOM 682 N N . LYS A 1 88 ? 9.451 -10.735 -2.598 1.00 90.56 88 LYS A N 1
ATOM 683 C CA . LYS A 1 88 ? 9.597 -11.551 -3.816 1.00 90.56 88 LYS A CA 1
ATOM 684 C C . LYS A 1 88 ? 9.778 -10.678 -5.054 1.00 90.56 88 LYS A C 1
ATOM 686 O O . LYS A 1 88 ? 10.639 -10.981 -5.867 1.00 90.56 88 LYS A O 1
ATOM 691 N N . MET A 1 89 ? 9.035 -9.578 -5.165 1.00 88.62 89 MET A N 1
ATOM 692 C CA . MET A 1 89 ? 9.162 -8.635 -6.281 1.00 88.62 89 MET A CA 1
ATOM 693 C C . MET A 1 89 ? 10.505 -7.895 -6.330 1.00 88.62 89 MET A C 1
ATOM 695 O O . MET A 1 89 ? 10.946 -7.516 -7.411 1.00 88.62 89 MET A O 1
ATOM 699 N N . LEU A 1 90 ? 11.155 -7.671 -5.181 1.00 85.44 90 LEU A N 1
ATOM 700 C CA . LEU A 1 90 ? 12.509 -7.101 -5.145 1.00 85.44 90 LEU A CA 1
ATOM 701 C C . LEU A 1 90 ? 13.549 -8.066 -5.735 1.00 85.44 90 LEU A C 1
ATOM 703 O O . LEU A 1 90 ? 14.555 -7.625 -6.282 1.00 85.44 90 LEU A O 1
ATOM 707 N N . VAL A 1 91 ? 13.307 -9.375 -5.623 1.00 87.19 91 VAL A N 1
ATOM 708 C CA . VAL A 1 91 ? 14.183 -10.427 -6.162 1.00 87.19 91 VAL A CA 1
ATOM 709 C C . VAL A 1 91 ? 13.824 -10.772 -7.611 1.00 87.19 91 VAL A C 1
ATOM 711 O O . VAL A 1 91 ? 14.713 -11.045 -8.413 1.00 87.19 91 VAL A O 1
ATOM 714 N N . ASP A 1 92 ? 12.537 -10.741 -7.953 1.00 88.00 92 ASP A N 1
ATOM 715 C CA . ASP A 1 92 ? 12.005 -11.061 -9.275 1.00 88.00 92 ASP A CA 1
ATOM 716 C C . ASP A 1 92 ? 11.145 -9.905 -9.806 1.00 88.00 92 ASP A C 1
ATOM 718 O O . ASP A 1 92 ? 9.962 -9.762 -9.483 1.00 88.00 92 ASP A O 1
ATOM 722 N N . SER A 1 93 ? 11.751 -9.082 -10.664 1.00 82.06 93 SER A N 1
ATOM 723 C CA . SER A 1 93 ? 11.105 -7.910 -11.259 1.00 82.06 93 SER A CA 1
ATOM 724 C C . SER A 1 93 ? 10.047 -8.251 -12.314 1.00 82.06 93 SER A C 1
ATOM 726 O O . SER A 1 93 ? 9.302 -7.353 -12.715 1.00 82.06 93 SER A O 1
ATOM 728 N N . SER A 1 94 ? 9.945 -9.518 -12.740 1.00 87.50 94 SER A N 1
ATOM 729 C CA . SER A 1 94 ? 8.912 -9.977 -13.680 1.00 87.50 94 SER A CA 1
ATOM 730 C C . SER A 1 94 ? 7.538 -10.134 -13.023 1.00 87.50 94 SER A C 1
ATOM 732 O O . SER A 1 94 ? 6.514 -10.136 -13.709 1.00 87.50 94 SER A O 1
ATOM 734 N N . LEU A 1 95 ? 7.498 -10.217 -11.689 1.00 90.12 95 LEU A N 1
ATOM 735 C CA . LEU A 1 95 ? 6.258 -10.301 -10.930 1.00 90.12 95 LEU A CA 1
ATOM 736 C C . LEU A 1 95 ? 5.445 -9.012 -11.065 1.00 90.12 95 LEU A C 1
ATOM 738 O O . LEU A 1 95 ? 5.977 -7.906 -10.960 1.00 90.12 95 LEU A O 1
ATOM 742 N N . SER A 1 96 ? 4.132 -9.157 -11.253 1.00 90.81 96 SER A N 1
ATOM 743 C CA . SER A 1 96 ? 3.202 -8.028 -11.351 1.00 90.81 96 SER A CA 1
ATOM 744 C C . SER A 1 96 ? 3.092 -7.273 -10.026 1.00 90.81 96 SER A C 1
ATOM 746 O O . SER A 1 96 ? 3.136 -7.882 -8.960 1.00 90.81 96 SER A O 1
ATOM 748 N N . ILE A 1 97 ? 2.905 -5.951 -10.089 1.00 90.88 97 ILE A N 1
ATOM 749 C CA . ILE A 1 97 ? 2.648 -5.116 -8.904 1.00 90.88 97 ILE A CA 1
ATOM 750 C C . ILE A 1 97 ? 1.175 -5.131 -8.479 1.00 90.88 97 ILE A C 1
ATOM 752 O O . ILE A 1 97 ? 0.861 -4.727 -7.363 1.00 90.88 97 ILE A O 1
ATOM 756 N N . GLU A 1 98 ? 0.286 -5.637 -9.341 1.00 92.69 98 GLU A N 1
ATOM 757 C CA . GLU A 1 98 ? -1.166 -5.610 -9.137 1.00 92.69 98 GLU A CA 1
ATOM 758 C C . GLU A 1 98 ? -1.612 -6.223 -7.799 1.00 92.69 98 GLU A C 1
ATOM 760 O O . GLU A 1 98 ? -2.404 -5.585 -7.111 1.00 92.69 98 GLU A O 1
ATOM 765 N N . PRO A 1 99 ? -1.049 -7.355 -7.323 1.00 92.50 99 PRO A N 1
ATOM 766 C CA . PRO A 1 99 ? -1.443 -7.903 -6.024 1.00 92.50 99 PRO A CA 1
ATOM 767 C C . PRO A 1 99 ? -1.179 -6.957 -4.843 1.00 92.50 99 PRO A C 1
ATOM 769 O O . PRO A 1 99 ? -1.910 -6.988 -3.858 1.00 92.50 99 PRO A O 1
ATOM 772 N N . LEU A 1 100 ? -0.157 -6.092 -4.918 1.00 91.94 100 LEU A N 1
ATOM 773 C CA . LEU A 1 100 ? 0.086 -5.085 -3.877 1.00 91.94 100 LEU A CA 1
ATOM 774 C C . LEU A 1 100 ? -0.942 -3.952 -3.934 1.00 91.94 100 LEU A C 1
ATOM 776 O O . LEU A 1 100 ? -1.350 -3.449 -2.889 1.00 91.94 100 LEU A O 1
ATOM 780 N N . ILE A 1 101 ? -1.366 -3.569 -5.143 1.00 92.50 101 ILE A N 1
ATOM 781 C CA . ILE A 1 101 ? -2.423 -2.573 -5.357 1.00 92.50 101 ILE A CA 1
ATOM 782 C C . ILE A 1 101 ? -3.748 -3.105 -4.810 1.00 92.50 101 ILE A C 1
ATOM 784 O O . ILE A 1 101 ? -4.408 -2.403 -4.050 1.00 92.50 101 ILE A O 1
ATOM 788 N N . GLU A 1 102 ? -4.113 -4.346 -5.135 1.00 92.75 102 GLU A N 1
ATOM 789 C CA . GLU A 1 102 ? -5.347 -4.978 -4.652 1.00 92.75 102 GLU A CA 1
ATOM 790 C C . GLU A 1 102 ? -5.390 -5.055 -3.123 1.00 92.75 102 GLU A C 1
ATOM 792 O O . GLU A 1 102 ? -6.383 -4.653 -2.519 1.00 92.75 102 GLU A O 1
ATOM 797 N N . ILE A 1 103 ? -4.304 -5.495 -2.474 1.00 90.62 103 ILE A N 1
ATOM 798 C CA . ILE A 1 103 ? -4.254 -5.543 -1.005 1.00 90.62 103 ILE A CA 1
ATOM 799 C C . ILE A 1 103 ? -4.406 -4.135 -0.413 1.00 90.62 103 ILE A C 1
ATOM 801 O O . ILE A 1 103 ? -5.193 -3.947 0.513 1.00 90.62 103 ILE A O 1
ATOM 805 N N . ALA A 1 104 ? -3.690 -3.140 -0.945 1.00 90.44 104 ALA A N 1
ATOM 806 C CA . ALA A 1 104 ? -3.772 -1.766 -0.452 1.00 90.44 104 ALA A CA 1
ATOM 807 C C . ALA A 1 104 ? -5.166 -1.139 -0.663 1.00 90.44 104 ALA A C 1
ATOM 809 O O . ALA A 1 104 ? -5.629 -0.410 0.213 1.00 90.44 104 ALA A O 1
ATOM 810 N N . ARG A 1 105 ? -5.854 -1.449 -1.773 1.00 91.44 105 ARG A N 1
ATOM 811 C CA . ARG A 1 105 ? -7.239 -1.012 -2.030 1.00 91.44 105 ARG A CA 1
ATOM 812 C C . ARG A 1 105 ? -8.224 -1.651 -1.063 1.00 91.44 105 ARG A C 1
ATOM 814 O O . ARG A 1 105 ? -8.958 -0.921 -0.412 1.00 91.44 105 ARG A O 1
ATOM 821 N N . ASN A 1 106 ? -8.178 -2.971 -0.895 1.00 88.00 106 ASN A N 1
ATOM 822 C CA . ASN A 1 106 ? -9.078 -3.681 0.020 1.00 88.00 106 ASN A CA 1
ATOM 823 C C . ASN A 1 106 ? -8.956 -3.160 1.460 1.00 88.00 106 ASN A C 1
ATOM 825 O O . ASN A 1 106 ? -9.942 -3.056 2.187 1.00 88.00 106 ASN A O 1
ATOM 829 N N . VAL A 1 107 ? -7.736 -2.817 1.882 1.00 85.50 107 VAL A N 1
ATOM 830 C CA . VAL A 1 107 ? -7.491 -2.259 3.216 1.00 85.50 107 VAL A CA 1
ATOM 831 C C . VAL A 1 107 ? -8.032 -0.838 3.325 1.00 85.50 107 VAL A C 1
ATOM 833 O O . VAL A 1 107 ? -8.691 -0.523 4.312 1.00 85.50 107 VAL A O 1
ATOM 836 N N . LEU A 1 108 ? -7.793 0.006 2.317 1.00 87.50 108 LEU A N 1
ATOM 837 C CA . LEU A 1 108 ? -8.351 1.355 2.273 1.00 87.50 108 LEU A CA 1
ATOM 838 C C . LEU A 1 108 ? -9.882 1.327 2.323 1.00 87.50 108 LEU A C 1
ATOM 840 O O . LEU A 1 108 ? -10.471 2.023 3.144 1.00 87.50 108 LEU A O 1
ATOM 844 N N . GLU A 1 109 ? -10.511 0.477 1.513 1.00 86.00 109 GLU A N 1
ATOM 845 C CA . GLU A 1 109 ? -11.962 0.289 1.504 1.00 86.00 109 GLU A CA 1
ATOM 846 C C . GLU A 1 109 ? -12.482 -0.142 2.879 1.00 86.00 109 GLU A C 1
ATOM 848 O O . GLU A 1 109 ? -13.469 0.409 3.356 1.00 86.00 109 GLU A O 1
ATOM 853 N N . GLY A 1 110 ? -11.803 -1.063 3.571 1.00 80.75 110 GLY A N 1
ATOM 854 C CA . GLY A 1 110 ? -12.181 -1.461 4.932 1.00 80.75 110 GLY A CA 1
ATOM 855 C C . GLY A 1 110 ? -12.043 -0.333 5.966 1.00 80.75 110 GLY A C 1
ATOM 856 O O . GLY A 1 110 ? -12.890 -0.183 6.854 1.00 80.75 110 GLY A O 1
ATOM 857 N N . LEU A 1 111 ? -10.993 0.486 5.850 1.00 79.38 111 LEU A N 1
ATOM 858 C CA . LEU A 1 111 ? -10.775 1.655 6.708 1.00 79.38 111 LEU A CA 1
ATOM 859 C C . LEU A 1 111 ? -11.850 2.730 6.485 1.00 79.38 111 LEU A C 1
ATOM 861 O O . LEU A 1 111 ? -12.352 3.290 7.460 1.00 79.38 111 LEU A O 1
ATOM 865 N N . GLU A 1 112 ? -12.227 2.979 5.230 1.00 83.19 112 GLU A N 1
ATOM 866 C CA . GLU A 1 112 ? -13.216 3.989 4.832 1.00 83.19 112 GLU A CA 1
ATOM 867 C C . GLU A 1 112 ? -14.666 3.526 5.043 1.00 83.19 112 GLU A C 1
ATOM 869 O O . GLU A 1 112 ? -15.505 4.310 5.472 1.00 83.19 112 GLU A O 1
ATOM 874 N N . ALA A 1 113 ? -14.987 2.250 4.822 1.00 74.75 113 ALA A N 1
ATOM 875 C CA . ALA A 1 113 ? -16.337 1.726 5.053 1.00 74.75 113 ALA A CA 1
ATOM 876 C C . ALA A 1 113 ? -16.745 1.811 6.530 1.00 74.75 113 ALA A C 1
ATOM 878 O O . ALA A 1 113 ? -17.918 1.997 6.850 1.00 74.75 113 ALA A O 1
ATOM 879 N N . THR A 1 114 ? -15.773 1.706 7.439 1.00 58.09 114 THR A N 1
ATOM 880 C CA . THR A 1 114 ? -16.050 1.777 8.876 1.00 58.09 114 THR A CA 1
ATOM 881 C C . THR A 1 114 ? -16.164 3.218 9.386 1.00 58.09 114 THR A C 1
ATOM 883 O O . THR A 1 114 ? -16.858 3.453 10.372 1.00 58.09 114 THR A O 1
ATOM 886 N N . SER A 1 115 ? -15.546 4.203 8.719 1.00 54.03 115 SER A N 1
ATOM 887 C CA . SER A 1 115 ? -15.627 5.613 9.139 1.00 54.03 115 SER A CA 1
ATOM 888 C C . SER A 1 115 ? -17.005 6.239 8.888 1.00 54.03 115 SER A C 1
ATOM 890 O O . SER A 1 115 ? -17.403 7.149 9.611 1.00 54.03 115 SER A O 1
ATOM 892 N N . VAL A 1 116 ? -17.777 5.710 7.931 1.00 49.69 116 VAL A N 1
ATOM 893 C CA . VAL A 1 116 ? -19.151 6.163 7.639 1.00 49.69 116 VAL A CA 1
ATOM 894 C C . VAL A 1 116 ? -20.123 5.834 8.783 1.00 49.69 116 VAL A C 1
ATOM 896 O O . VAL A 1 116 ? -21.053 6.595 9.046 1.00 49.69 116 VAL A O 1
ATOM 899 N N . VAL A 1 117 ? -19.894 4.738 9.512 1.00 46.16 117 VAL A N 1
ATOM 900 C CA . VAL A 1 117 ? -20.803 4.277 10.579 1.00 46.16 117 VAL A CA 1
ATOM 901 C C . VAL A 1 117 ? -20.673 5.123 11.853 1.00 46.16 117 VAL A C 1
ATOM 903 O O . VAL A 1 117 ? -21.654 5.324 12.563 1.00 46.16 117 VAL A O 1
ATOM 906 N N . GLU A 1 118 ? -19.490 5.675 12.136 1.00 45.19 118 GLU A N 1
ATOM 907 C CA . GLU A 1 118 ? -19.268 6.502 13.333 1.00 45.19 118 GLU A CA 1
ATOM 908 C C . GLU A 1 118 ? -19.868 7.915 13.212 1.00 45.19 118 GLU A C 1
ATOM 910 O O . GLU A 1 118 ? -20.210 8.517 14.230 1.00 45.19 118 GLU A O 1
ATOM 915 N N . SER A 1 119 ? -20.061 8.446 11.995 1.00 45.50 119 SER A N 1
ATOM 916 C CA . SER A 1 119 ? -20.658 9.780 11.804 1.00 45.50 119 SER A CA 1
ATOM 917 C C . SER A 1 119 ? -22.184 9.817 11.946 1.00 45.50 119 SER A C 1
ATOM 919 O O . SER A 1 119 ? -22.736 10.855 12.313 1.00 45.50 119 SER A O 1
ATOM 921 N N . ASP A 1 120 ? -22.864 8.693 11.700 1.00 42.56 120 ASP A N 1
ATOM 922 C CA . ASP A 1 120 ? -24.332 8.634 11.588 1.00 42.56 120 ASP A CA 1
ATOM 923 C C . ASP A 1 120 ? -25.048 8.412 12.939 1.00 42.56 120 ASP A C 1
ATOM 925 O O . ASP A 1 120 ? -26.269 8.442 13.027 1.00 42.56 120 ASP A O 1
ATOM 929 N N . MET A 1 121 ? -24.295 8.236 14.031 1.00 49.53 121 MET A N 1
ATOM 930 C CA . MET A 1 121 ? -24.834 7.987 15.380 1.00 49.53 121 MET A CA 1
ATOM 931 C C . MET A 1 121 ? -24.879 9.246 16.270 1.00 49.53 121 MET A C 1
ATOM 933 O O . MET A 1 121 ? -25.023 9.140 17.488 1.00 49.53 121 MET A O 1
ATOM 937 N N . SER A 1 122 ? -24.737 10.446 15.691 1.00 48.59 122 SER A N 1
ATOM 938 C CA . SER A 1 122 ? -24.667 11.717 16.440 1.00 48.59 122 SER A CA 1
ATOM 939 C C . SER A 1 122 ? -25.943 12.571 16.435 1.00 48.59 122 SER A C 1
ATOM 941 O O . SER A 1 122 ? -25.933 13.665 16.999 1.00 48.59 122 SER A O 1
ATOM 943 N N . TYR A 1 123 ? -27.062 12.079 15.896 1.00 51.09 123 TYR A N 1
ATOM 944 C CA . TYR A 1 123 ? -28.349 12.774 15.984 1.00 51.09 123 TYR A CA 1
ATOM 945 C C . TYR A 1 123 ? -29.489 11.803 16.279 1.00 51.09 123 TYR A C 1
ATOM 947 O O . TYR A 1 123 ? -30.007 11.175 15.372 1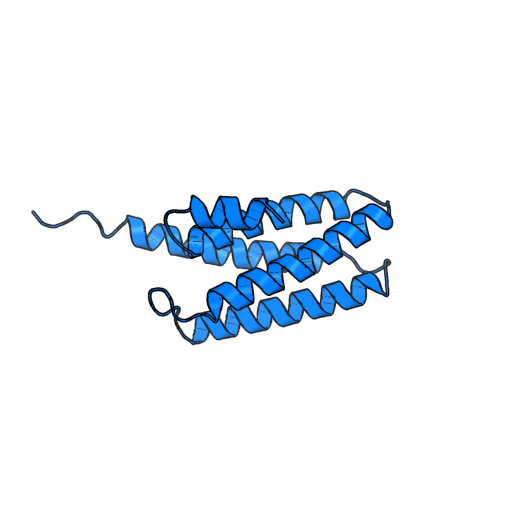.00 51.09 123 TYR A O 1
ATOM 955 N N . ASP A 1 124 ? -29.848 11.680 17.558 1.00 48.41 124 ASP A N 1
ATOM 956 C CA . ASP A 1 124 ? -31.247 11.702 18.011 1.00 48.41 124 ASP A CA 1
ATOM 957 C C . ASP A 1 124 ? -31.294 11.579 19.540 1.00 48.41 124 ASP A C 1
ATOM 959 O O . ASP A 1 124 ? -31.438 10.506 20.124 1.00 48.41 124 ASP A O 1
ATOM 963 N N . VAL A 1 125 ? -31.171 12.729 20.204 1.00 41.59 125 VAL A N 1
ATOM 964 C CA . VAL A 1 125 ? -31.750 12.935 21.534 1.00 41.59 125 VAL A CA 1
ATOM 965 C C . VAL A 1 125 ? -32.515 14.253 21.459 1.00 41.59 125 VAL A C 1
ATOM 967 O O . VAL A 1 125 ? -31.936 15.325 21.636 1.00 41.59 125 VAL A O 1
ATOM 970 N N . PHE A 1 126 ? -33.800 14.158 21.117 1.00 51.53 126 PHE A N 1
ATOM 971 C CA . PHE A 1 126 ? -34.796 15.192 21.396 1.00 51.53 126 PHE A CA 1
ATOM 972 C C . PHE A 1 126 ? -35.571 14.814 22.656 1.00 51.53 126 PHE A C 1
ATOM 974 O O . PHE A 1 126 ? -35.918 13.618 22.796 1.00 51.53 126 PHE A O 1
#

InterPro domains:
  IPR010845 Flagellar FlaF [PF07309] (2-111)

Sequence (126 aa):
MKAYQAVSETAIGGREADAACFRLLLIELEKARDNADPVVRSAVLDKHQQMWGLIMRANISETGAPTPQEDRELFIRLADQAQRYGIKMLVDSSLSIEPLIEIARNVLEGLEATSVVESDMSYDVF

pLDDT: mean 75.05, std 16.37, range [41.59, 92.75]

Secondary structure (DSSP, 8-state):
-HHHHHHHTTSSSHHHHHHHHHHHHHHHHHHHHH---HHHHHHHHHHHHHHHHHHHHHHHS--SS---HHHHHHHHHHHHHHHHHHHHHHH-TTS-SHHHHHHHHHHHHHHHHHHHHHHTTS----